Protein AF-A0A948Q3T3-F1 (afdb_monomer_lite)

Radius of gyration: 19.2 Å; chains: 1; bounding box: 38×44×51 Å

Structure (mmCIF, N/CA/C/O backbone):
data_AF-A0A948Q3T3-F1
#
_entry.id   AF-A0A948Q3T3-F1
#
loop_
_atom_site.group_PDB
_atom_site.id
_atom_site.type_symbol
_atom_site.label_atom_id
_atom_site.label_alt_id
_atom_site.label_comp_id
_atom_site.label_asym_id
_atom_site.label_entity_id
_atom_site.label_seq_id
_atom_site.pdbx_PDB_ins_code
_atom_site.Cartn_x
_atom_site.Cartn_y
_atom_site.Cartn_z
_atom_site.occupancy
_atom_site.B_iso_or_equiv
_atom_site.auth_seq_id
_atom_site.auth_comp_id
_atom_site.auth_asym_id
_atom_site.auth_atom_id
_atom_site.pdbx_PDB_model_num
ATOM 1 N N . MET A 1 1 ? 6.310 -28.095 -3.369 1.00 35.28 1 MET A N 1
ATOM 2 C CA . MET A 1 1 ? 6.276 -28.039 -1.893 1.00 35.28 1 MET A CA 1
ATOM 3 C C . MET A 1 1 ? 6.363 -26.573 -1.522 1.00 35.28 1 MET A C 1
ATOM 5 O O . MET A 1 1 ? 7.392 -25.976 -1.803 1.00 35.28 1 MET A O 1
ATOM 9 N N . SER A 1 2 ? 5.274 -25.969 -1.044 1.00 45.12 2 SER A N 1
ATOM 10 C CA . SER A 1 2 ? 5.303 -24.570 -0.606 1.00 45.12 2 SER A CA 1
ATOM 11 C C . SER A 1 2 ? 6.023 -24.551 0.736 1.00 45.12 2 SER A C 1
ATOM 13 O O . SER A 1 2 ? 5.479 -25.048 1.717 1.00 45.12 2 SER A O 1
ATOM 15 N N . GLY A 1 3 ? 7.285 -24.127 0.754 1.00 51.75 3 GLY A N 1
ATOM 16 C CA . GLY A 1 3 ? 8.004 -23.937 2.007 1.00 51.75 3 GLY A CA 1
ATOM 17 C C . GLY A 1 3 ? 7.352 -22.785 2.758 1.00 51.75 3 GLY A C 1
ATOM 18 O O . GLY A 1 3 ? 7.191 -21.706 2.19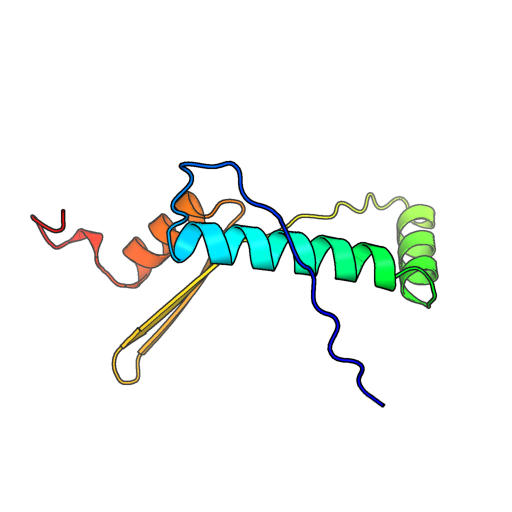3 1.00 51.75 3 GLY A O 1
ATOM 19 N N . GLU A 1 4 ? 6.941 -23.005 4.004 1.00 54.03 4 GLU A N 1
ATOM 20 C CA . GLU A 1 4 ? 6.688 -21.883 4.903 1.00 54.03 4 GLU A CA 1
ATOM 21 C C . GLU A 1 4 ? 8.013 -21.142 5.095 1.00 54.03 4 GLU A C 1
ATOM 23 O O . GLU A 1 4 ? 9.007 -21.704 5.562 1.00 54.03 4 GLU A O 1
ATOM 28 N N . HIS A 1 5 ? 8.047 -19.889 4.649 1.00 61.19 5 HIS A N 1
ATOM 29 C CA . HIS A 1 5 ? 9.197 -19.013 4.798 1.00 61.19 5 HIS A CA 1
ATOM 30 C C . HIS A 1 5 ? 8.950 -18.089 5.990 1.00 61.19 5 HIS A C 1
ATOM 32 O O . HIS A 1 5 ? 8.273 -17.070 5.871 1.00 61.19 5 HIS A O 1
ATOM 38 N N . ASP A 1 6 ? 9.510 -18.456 7.140 1.00 70.12 6 ASP A N 1
ATOM 39 C CA . ASP A 1 6 ? 9.454 -17.641 8.351 1.00 70.12 6 ASP A CA 1
ATOM 40 C C . ASP A 1 6 ? 10.589 -16.609 8.372 1.00 70.12 6 ASP A C 1
ATOM 42 O O . ASP A 1 6 ? 11.770 -16.966 8.362 1.00 70.12 6 ASP A O 1
ATOM 46 N N . ILE A 1 7 ? 10.245 -15.325 8.503 1.00 70.25 7 ILE A N 1
ATOM 47 C CA . ILE A 1 7 ? 11.202 -14.272 8.871 1.00 70.25 7 ILE A CA 1
ATOM 48 C C . ILE A 1 7 ? 11.113 -14.050 10.381 1.00 70.25 7 ILE A C 1
ATOM 50 O O . ILE A 1 7 ? 10.089 -13.610 10.899 1.00 70.25 7 ILE A O 1
ATOM 54 N N . ARG A 1 8 ? 12.202 -14.344 11.101 1.00 78.75 8 ARG A N 1
ATOM 55 C CA . ARG A 1 8 ? 12.303 -14.138 12.554 1.00 78.75 8 ARG A CA 1
ATOM 56 C C . ARG A 1 8 ? 13.163 -12.923 12.861 1.00 78.75 8 ARG A C 1
ATOM 58 O O . ARG A 1 8 ? 14.321 -12.862 12.457 1.00 78.75 8 ARG A O 1
ATOM 65 N N . LEU A 1 9 ? 12.612 -11.993 13.632 1.00 76.25 9 LEU A N 1
ATOM 66 C CA . LEU A 1 9 ? 13.273 -10.751 14.022 1.00 76.25 9 LEU A CA 1
ATOM 67 C C . LEU A 1 9 ? 13.399 -10.702 15.537 1.00 76.25 9 LEU A C 1
ATOM 69 O O . LEU A 1 9 ? 12.472 -11.063 16.261 1.00 76.25 9 LEU A O 1
ATOM 73 N N . ARG A 1 10 ? 14.551 -10.243 16.024 1.00 80.38 10 ARG A N 1
ATOM 74 C CA . ARG A 1 10 ? 14.715 -9.908 17.439 1.00 80.38 10 ARG A CA 1
ATOM 75 C C . ARG A 1 10 ? 14.387 -8.436 17.615 1.00 80.38 10 ARG A C 1
ATOM 77 O O . ARG A 1 10 ? 15.102 -7.589 17.088 1.00 80.38 10 ARG A O 1
ATOM 84 N N . MET A 1 11 ? 13.327 -8.152 18.360 1.00 78.69 11 MET A N 1
ATOM 85 C CA . MET A 1 11 ? 12.987 -6.780 18.718 1.00 78.69 11 MET A CA 1
ATOM 86 C C . MET A 1 11 ? 13.868 -6.316 19.889 1.00 78.69 11 MET A C 1
ATOM 88 O O . MET A 1 11 ? 14.198 -7.133 20.756 1.00 78.69 11 MET A O 1
ATOM 92 N N . PRO A 1 12 ? 14.260 -5.030 19.938 1.00 81.50 12 PRO A N 1
ATOM 93 C CA . PRO A 1 12 ? 14.939 -4.463 21.095 1.00 81.50 12 PRO A CA 1
ATOM 94 C C . PRO A 1 12 ? 14.121 -4.667 22.373 1.00 81.50 12 PRO A C 1
ATOM 96 O O . PRO A 1 12 ? 12.894 -4.549 22.371 1.00 81.50 12 PRO A O 1
ATOM 99 N N . SER A 1 13 ? 14.801 -4.951 23.482 1.00 79.75 13 SER A N 1
ATOM 100 C CA . SER A 1 13 ? 14.163 -5.058 24.795 1.00 79.75 13 SER A CA 1
ATOM 101 C C . SER A 1 13 ? 13.434 -3.758 25.148 1.00 79.75 13 SER A C 1
ATOM 103 O O . SER A 1 13 ? 14.041 -2.690 25.098 1.00 79.75 13 SER A O 1
ATOM 105 N N . GLY A 1 14 ? 12.156 -3.857 25.527 1.00 76.50 14 GLY A N 1
ATOM 106 C CA . GLY A 1 14 ? 11.310 -2.710 25.883 1.00 76.50 14 GLY A CA 1
ATOM 107 C C . GLY A 1 14 ? 10.417 -2.194 24.751 1.00 76.50 14 GLY A C 1
ATOM 108 O O . GLY A 1 14 ? 9.556 -1.355 25.003 1.00 76.50 14 GLY A O 1
ATOM 109 N N . LEU A 1 15 ? 10.568 -2.710 23.528 1.00 79.00 15 LEU A N 1
ATOM 110 C CA . LEU A 1 15 ? 9.647 -2.414 22.438 1.00 79.00 15 LEU A CA 1
ATOM 111 C C . LEU A 1 15 ? 8.414 -3.328 22.521 1.00 79.00 15 LEU A C 1
ATOM 113 O O . LEU A 1 15 ? 8.532 -4.541 22.355 1.00 79.00 15 LEU A O 1
ATOM 117 N N . ASN A 1 16 ? 7.237 -2.737 22.730 1.00 83.75 16 ASN A N 1
ATOM 118 C CA . ASN A 1 16 ? 5.943 -3.417 22.637 1.00 83.75 16 ASN A CA 1
ATOM 119 C C . ASN A 1 16 ? 5.217 -2.929 21.374 1.00 83.75 16 ASN A C 1
ATOM 121 O O . ASN A 1 16 ? 4.492 -1.938 21.454 1.00 83.75 16 ASN A O 1
ATOM 125 N N . PRO A 1 17 ? 5.445 -3.560 20.208 1.00 81.38 17 PRO A N 1
ATOM 126 C CA . PRO A 1 17 ? 4.824 -3.126 18.965 1.00 81.38 17 PRO A CA 1
ATOM 127 C C . PRO A 1 17 ? 3.306 -3.307 19.030 1.00 81.38 17 PRO A C 1
ATOM 129 O O . PRO A 1 17 ? 2.799 -4.337 19.485 1.00 81.38 17 PRO A O 1
ATOM 132 N N . THR A 1 18 ? 2.585 -2.299 18.559 1.00 87.25 18 THR A N 1
ATOM 133 C CA . THR A 1 18 ? 1.140 -2.365 18.355 1.00 87.25 18 THR A CA 1
ATOM 134 C C . THR A 1 18 ? 0.804 -3.291 17.180 1.00 87.25 18 THR A C 1
ATOM 136 O O . THR A 1 18 ? 1.671 -3.682 16.395 1.00 87.25 18 THR A O 1
ATOM 139 N N . ALA A 1 19 ? -0.474 -3.650 17.026 1.00 78.62 19 ALA A N 1
ATOM 140 C CA . ALA A 1 19 ? -0.926 -4.417 15.862 1.00 78.62 19 ALA A CA 1
ATOM 141 C C . ALA A 1 19 ? -0.605 -3.700 14.537 1.00 78.62 19 ALA A C 1
ATOM 143 O O . ALA A 1 19 ? -0.242 -4.345 13.557 1.00 78.62 19 ALA A O 1
ATOM 144 N N . GLU A 1 20 ? -0.683 -2.371 14.537 1.00 75.25 20 GLU A N 1
ATOM 145 C CA . GLU A 1 20 ? -0.359 -1.527 13.391 1.00 75.25 20 GLU A CA 1
ATOM 146 C C . GLU A 1 20 ? 1.148 -1.533 13.083 1.00 75.25 20 GLU A C 1
ATOM 148 O O . GLU A 1 20 ? 1.525 -1.688 11.921 1.00 75.25 20 GLU A O 1
ATOM 153 N N . ASP A 1 21 ? 2.013 -1.488 14.102 1.00 81.81 21 ASP A N 1
ATOM 154 C CA . ASP A 1 21 ? 3.466 -1.616 13.907 1.00 81.81 21 ASP A CA 1
ATOM 155 C C . ASP A 1 21 ? 3.837 -2.969 13.277 1.00 81.81 21 ASP A C 1
ATOM 157 O O . ASP A 1 21 ? 4.690 -3.056 12.389 1.00 81.81 21 ASP A O 1
ATOM 161 N N . LEU A 1 22 ? 3.177 -4.049 13.712 1.00 84.00 22 LEU A N 1
ATOM 162 C CA . LEU A 1 22 ? 3.396 -5.393 13.169 1.00 84.00 22 LEU A CA 1
ATOM 163 C C . LEU A 1 22 ? 2.937 -5.518 11.709 1.00 84.00 22 LEU A C 1
ATOM 165 O O . LEU A 1 22 ? 3.549 -6.261 10.936 1.00 84.00 22 LEU A O 1
ATOM 169 N N . GLU A 1 23 ? 1.882 -4.804 11.322 1.00 78.19 23 GLU A N 1
ATOM 170 C CA . GLU A 1 23 ? 1.400 -4.756 9.942 1.00 78.19 23 GLU A CA 1
ATOM 171 C C . GLU A 1 23 ? 2.390 -4.021 9.028 1.00 78.19 23 GLU A C 1
ATOM 173 O O . GLU A 1 23 ? 2.746 -4.544 7.971 1.00 78.19 23 GLU A O 1
ATOM 178 N N . VAL A 1 24 ? 2.928 -2.879 9.472 1.00 80.94 24 VAL A N 1
ATOM 179 C CA . VAL A 1 24 ? 3.986 -2.147 8.751 1.00 80.94 24 VAL A CA 1
ATOM 180 C C . VAL A 1 24 ? 5.207 -3.042 8.526 1.00 80.94 24 VAL A C 1
ATOM 182 O O . VAL A 1 24 ? 5.723 -3.137 7.406 1.00 80.94 24 VAL A O 1
ATOM 185 N N . LEU A 1 25 ? 5.660 -3.738 9.575 1.00 84.31 25 LEU A N 1
ATOM 186 C CA . LEU A 1 25 ? 6.787 -4.667 9.483 1.00 84.31 25 LEU A CA 1
ATOM 187 C C . LEU A 1 25 ? 6.498 -5.782 8.474 1.00 84.31 25 LEU A C 1
ATOM 189 O O . LEU A 1 25 ? 7.313 -6.025 7.585 1.00 84.31 25 LEU A O 1
ATOM 193 N N . ARG A 1 26 ? 5.326 -6.421 8.552 1.00 82.00 26 ARG A N 1
ATOM 194 C CA . ARG A 1 26 ? 4.918 -7.472 7.609 1.00 82.00 26 ARG A CA 1
ATOM 195 C C . ARG A 1 26 ? 4.956 -6.984 6.159 1.00 82.00 26 ARG A C 1
ATOM 197 O O . ARG A 1 26 ? 5.593 -7.641 5.335 1.00 82.00 26 ARG A O 1
ATOM 204 N N . THR A 1 27 ? 4.337 -5.843 5.864 1.00 80.75 27 THR A N 1
ATOM 205 C CA . THR A 1 27 ? 4.308 -5.254 4.514 1.00 80.75 27 THR A CA 1
ATOM 206 C C . THR A 1 27 ? 5.717 -4.940 4.012 1.00 80.75 27 THR A C 1
ATOM 208 O O . THR A 1 27 ? 6.053 -5.221 2.859 1.00 80.75 27 THR A O 1
ATOM 211 N N . THR A 1 28 ? 6.584 -4.437 4.894 1.00 82.81 28 THR A N 1
ATOM 212 C CA . THR A 1 28 ? 7.992 -4.157 4.577 1.00 82.81 28 THR A CA 1
ATOM 213 C C . THR A 1 28 ? 8.728 -5.434 4.173 1.00 82.81 28 THR A C 1
ATOM 215 O O . THR A 1 28 ? 9.363 -5.480 3.119 1.00 82.81 28 THR A O 1
ATOM 218 N N . PHE A 1 29 ? 8.610 -6.507 4.958 1.00 80.88 29 PHE A N 1
ATOM 219 C CA . PHE A 1 29 ? 9.263 -7.776 4.630 1.00 80.88 29 PHE A CA 1
ATOM 220 C C . PHE A 1 29 ? 8.688 -8.431 3.377 1.00 80.88 29 PHE A C 1
ATOM 222 O O . PHE A 1 29 ? 9.458 -8.940 2.568 1.00 80.88 29 PHE A O 1
ATOM 229 N N . GLN A 1 30 ? 7.371 -8.378 3.168 1.00 77.06 30 GLN A N 1
ATOM 230 C CA . GLN A 1 30 ? 6.747 -8.858 1.930 1.00 77.06 30 GLN A CA 1
ATOM 231 C C . GLN A 1 30 ? 7.257 -8.094 0.706 1.00 77.06 30 GLN A C 1
ATOM 233 O O . GLN A 1 30 ? 7.542 -8.711 -0.319 1.00 77.06 30 GLN A O 1
ATOM 238 N N . THR A 1 31 ? 7.453 -6.780 0.827 1.00 77.31 31 THR A N 1
ATOM 239 C CA . THR A 1 31 ? 8.051 -5.957 -0.232 1.00 77.31 31 THR A CA 1
ATOM 240 C C . THR A 1 31 ? 9.479 -6.405 -0.533 1.00 77.31 31 THR A C 1
ATOM 242 O O . THR A 1 31 ? 9.809 -6.676 -1.684 1.00 77.31 31 THR A O 1
ATOM 245 N N . ILE A 1 32 ? 10.319 -6.545 0.499 1.00 76.75 32 ILE A N 1
ATOM 246 C CA . ILE A 1 32 ? 11.711 -6.995 0.347 1.00 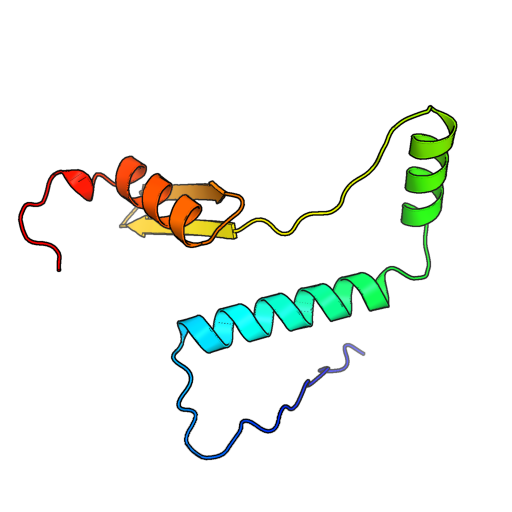76.75 32 ILE A CA 1
ATOM 247 C C . ILE A 1 32 ? 11.766 -8.385 -0.297 1.00 76.75 32 ILE A C 1
ATOM 249 O O . ILE A 1 32 ? 12.547 -8.593 -1.222 1.00 76.75 32 ILE A O 1
ATOM 253 N N . ILE A 1 33 ? 10.928 -9.325 0.160 1.00 72.81 33 ILE A N 1
ATOM 254 C CA . ILE A 1 33 ? 10.827 -10.666 -0.431 1.00 72.81 33 ILE A CA 1
ATOM 255 C C . ILE A 1 33 ? 10.432 -10.564 -1.903 1.00 72.81 33 ILE A C 1
ATOM 257 O O . ILE A 1 33 ? 11.051 -11.231 -2.725 1.00 72.81 33 ILE A O 1
ATOM 261 N N . THR A 1 34 ? 9.429 -9.752 -2.240 1.00 70.25 34 THR A N 1
ATOM 262 C CA . THR A 1 34 ? 8.944 -9.591 -3.619 1.00 70.25 34 THR A CA 1
ATOM 263 C C . THR A 1 34 ? 10.064 -9.084 -4.524 1.00 70.25 34 THR A C 1
ATOM 265 O O . THR A 1 34 ? 10.413 -9.760 -5.489 1.00 70.25 34 THR A O 1
ATOM 268 N N . LEU A 1 35 ? 10.734 -7.995 -4.136 1.00 69.19 35 LEU A N 1
ATOM 269 C CA . LEU A 1 35 ? 11.874 -7.440 -4.875 1.00 69.19 35 LEU A CA 1
ATOM 270 C C . LEU A 1 35 ? 13.025 -8.449 -5.026 1.00 69.19 35 LEU A C 1
ATOM 272 O O . LEU A 1 35 ? 13.636 -8.555 -6.088 1.00 69.19 35 LEU A O 1
ATOM 276 N N . ALA A 1 36 ? 13.322 -9.217 -3.973 1.00 66.56 36 ALA A N 1
ATOM 277 C CA . ALA A 1 36 ? 14.369 -10.238 -4.002 1.00 66.56 36 ALA A CA 1
ATOM 278 C C . ALA A 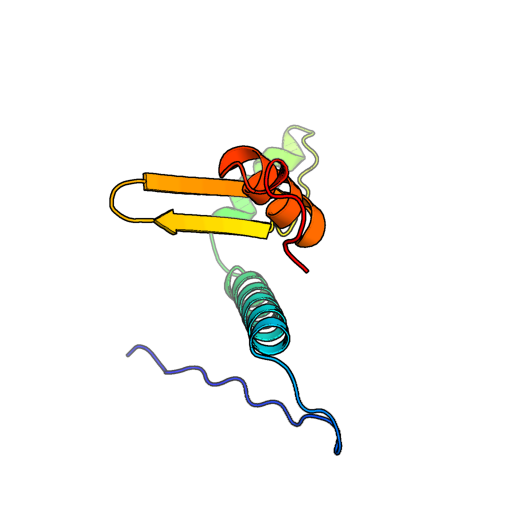1 36 ? 13.973 -11.497 -4.797 1.00 66.56 36 ALA A C 1
ATOM 280 O O . ALA A 1 36 ? 14.846 -12.242 -5.240 1.00 66.56 36 ALA A O 1
ATOM 281 N N . SER A 1 37 ? 12.675 -11.753 -4.971 1.00 64.62 37 SER A N 1
ATOM 282 C CA . SER A 1 37 ? 12.149 -12.929 -5.679 1.00 64.62 37 SER A CA 1
ATOM 283 C C . SER A 1 37 ? 11.928 -12.665 -7.169 1.00 64.62 37 SER A C 1
ATOM 285 O O . SER A 1 37 ? 12.018 -13.596 -7.968 1.00 64.62 37 SER A O 1
ATOM 287 N N . GLU A 1 38 ? 11.715 -11.409 -7.569 1.00 57.62 38 GLU A N 1
ATOM 288 C CA . GLU A 1 38 ? 11.529 -10.986 -8.969 1.00 57.62 38 GLU A CA 1
ATOM 289 C C . GLU A 1 38 ? 12.795 -11.105 -9.839 1.00 57.62 38 GLU A C 1
ATOM 291 O O . GLU A 1 38 ? 12.784 -10.795 -11.029 1.00 57.62 38 GLU A O 1
ATOM 296 N N . SER A 1 39 ? 13.901 -11.626 -9.304 1.00 51.50 39 SER A N 1
ATOM 297 C CA . SER A 1 39 ? 15.201 -11.616 -9.984 1.00 51.50 39 SER A CA 1
ATOM 298 C C . SER A 1 39 ? 15.333 -12.544 -11.204 1.00 51.50 39 SER A C 1
ATOM 300 O O . SER A 1 39 ? 16.438 -12.656 -11.737 1.00 51.50 39 SER A O 1
ATOM 302 N N . LYS A 1 40 ? 14.278 -13.230 -11.674 1.00 53.94 40 LYS A N 1
ATOM 303 C CA . LYS A 1 40 ? 14.353 -14.101 -12.867 1.00 53.94 40 LYS A CA 1
ATOM 304 C C . LYS A 1 40 ? 13.040 -14.133 -13.666 1.00 53.94 40 LYS A C 1
ATOM 306 O O . LYS A 1 40 ? 12.201 -14.992 -13.413 1.00 53.94 40 LYS A O 1
ATOM 311 N N . GLY A 1 41 ? 12.882 -13.260 -14.669 1.00 64.31 41 GLY A N 1
ATOM 312 C CA . GLY A 1 41 ? 11.783 -13.378 -15.643 1.00 64.31 41 GLY A CA 1
ATOM 313 C C . GLY A 1 41 ? 11.526 -12.168 -16.555 1.00 64.31 41 GLY A C 1
ATOM 314 O O . GLY A 1 41 ? 12.254 -11.176 -16.511 1.00 64.31 41 GLY A O 1
ATOM 315 N N . ALA A 1 42 ? 10.446 -12.289 -17.344 1.00 61.97 42 ALA A N 1
ATOM 316 C CA . ALA A 1 42 ? 9.939 -11.361 -18.371 1.00 61.97 42 ALA A CA 1
ATOM 317 C C . ALA A 1 42 ? 9.732 -9.909 -17.899 1.00 61.97 42 ALA A C 1
ATOM 319 O O . ALA A 1 42 ? 9.824 -8.985 -18.699 1.00 61.97 42 ALA A O 1
ATOM 320 N N . LEU A 1 43 ? 9.556 -9.690 -16.591 1.00 68.94 43 LEU A N 1
ATOM 321 C CA . LEU A 1 43 ? 9.467 -8.354 -15.995 1.00 68.94 43 LEU A CA 1
ATOM 322 C C . LEU A 1 43 ? 10.689 -7.481 -16.348 1.00 68.94 43 LEU A C 1
ATOM 324 O O . LEU A 1 43 ? 10.550 -6.299 -16.642 1.00 68.94 43 LEU A O 1
ATOM 328 N N . ASN A 1 44 ? 11.892 -8.065 -16.380 1.00 73.88 44 ASN A N 1
ATOM 329 C CA . ASN A 1 44 ? 13.108 -7.331 -16.745 1.00 73.88 44 ASN A CA 1
ATOM 330 C C . ASN A 1 44 ? 13.159 -6.967 -18.237 1.00 73.88 44 ASN A C 1
ATOM 332 O O . ASN A 1 44 ? 13.748 -5.946 -18.590 1.00 73.88 44 ASN A O 1
ATOM 336 N N . GLU A 1 45 ? 12.547 -7.776 -19.105 1.00 81.88 45 GLU A N 1
ATOM 337 C CA . GLU A 1 45 ? 12.456 -7.504 -20.545 1.00 81.88 45 GLU A CA 1
ATOM 338 C C . GLU A 1 45 ? 11.464 -6.366 -20.816 1.00 81.88 45 GLU A C 1
ATOM 340 O O . GLU A 1 45 ? 11.777 -5.443 -21.570 1.00 81.88 45 GLU A O 1
ATOM 345 N N . ASP A 1 46 ? 10.322 -6.362 -20.124 1.00 82.62 46 ASP A N 1
ATOM 346 C CA . ASP A 1 46 ? 9.329 -5.287 -20.212 1.00 82.62 46 ASP A CA 1
ATOM 347 C C . ASP A 1 46 ? 9.895 -3.948 -19.708 1.00 82.62 46 ASP A C 1
ATOM 349 O O . ASP A 1 46 ? 9.722 -2.906 -20.349 1.00 82.62 46 ASP A O 1
ATOM 353 N N . LEU A 1 47 ? 10.648 -3.962 -18.602 1.00 83.81 47 LEU A N 1
ATOM 354 C CA . LEU A 1 47 ? 11.326 -2.767 -18.084 1.00 83.81 47 LEU A CA 1
ATOM 355 C C . LEU A 1 47 ? 12.419 -2.255 -19.025 1.00 83.81 47 LEU A C 1
ATOM 357 O O . LEU A 1 47 ? 12.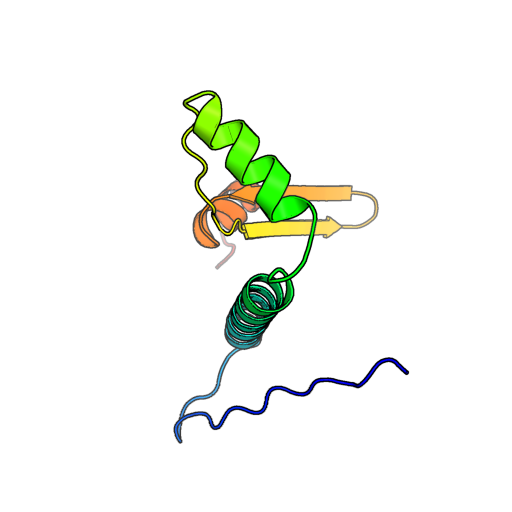575 -1.040 -19.180 1.00 83.81 47 LEU A O 1
ATOM 361 N N . ALA A 1 48 ? 13.169 -3.161 -19.659 1.00 84.81 48 ALA A N 1
ATOM 362 C CA . ALA A 1 48 ? 14.144 -2.791 -20.679 1.00 84.81 48 ALA A CA 1
ATOM 363 C C . ALA A 1 48 ? 13.450 -2.140 -21.884 1.00 84.81 48 ALA A C 1
ATOM 365 O O . ALA A 1 48 ? 13.867 -1.068 -22.317 1.00 84.81 48 ALA A O 1
ATOM 366 N N . CYS A 1 49 ? 12.334 -2.709 -22.352 1.00 91.06 49 CYS A N 1
ATOM 367 C CA . CYS A 1 49 ? 11.550 -2.145 -23.450 1.00 91.06 49 CYS A CA 1
ATOM 368 C C . CYS A 1 49 ? 11.022 -0.736 -23.131 1.00 91.06 49 CYS A C 1
ATOM 370 O O . CYS A 1 49 ? 11.113 0.166 -23.967 1.00 91.06 49 CYS A O 1
ATOM 372 N N . LEU A 1 50 ? 10.495 -0.517 -21.921 1.00 91.00 50 LEU A N 1
ATOM 373 C CA . LEU A 1 50 ? 10.028 0.804 -21.488 1.00 91.00 50 LEU A CA 1
ATOM 374 C C . LEU A 1 50 ? 11.166 1.834 -21.500 1.00 91.00 50 LEU A C 1
ATOM 376 O O . LEU A 1 50 ? 11.002 2.921 -22.061 1.00 91.00 50 LEU A O 1
ATOM 380 N N . ARG A 1 51 ? 12.337 1.471 -20.967 1.00 90.31 51 ARG A N 1
ATOM 381 C CA . ARG A 1 51 ? 13.519 2.346 -20.957 1.00 90.31 51 ARG A CA 1
ATOM 382 C C . ARG A 1 51 ? 14.052 2.645 -22.355 1.00 90.31 51 ARG A C 1
ATOM 384 O O . ARG A 1 51 ? 14.351 3.802 -22.639 1.00 90.31 51 ARG A O 1
ATOM 391 N N . ASP A 1 52 ? 14.117 1.650 -23.238 1.00 95.94 52 ASP A N 1
ATOM 392 C CA . ASP A 1 52 ? 14.558 1.829 -24.631 1.00 95.94 52 ASP A CA 1
ATOM 393 C C . ASP A 1 52 ? 13.626 2.766 -25.413 1.00 95.94 52 ASP A C 1
ATOM 395 O O . ASP A 1 52 ? 14.042 3.446 -26.351 1.00 95.94 52 ASP A O 1
ATOM 399 N N . ARG A 1 53 ? 12.360 2.856 -24.992 1.00 96.25 53 ARG A N 1
ATOM 400 C CA . ARG A 1 53 ? 11.367 3.795 -25.528 1.00 96.25 53 ARG A CA 1
ATOM 401 C C . ARG A 1 53 ? 11.376 5.163 -24.837 1.00 96.25 53 ARG A C 1
ATOM 403 O O . ARG A 1 53 ? 10.501 5.978 -25.123 1.00 96.25 53 ARG A O 1
ATOM 410 N N . GLY A 1 54 ? 12.346 5.424 -23.962 1.00 96.00 54 GLY A N 1
ATOM 411 C CA . GLY A 1 54 ? 12.527 6.705 -23.278 1.00 96.00 54 GLY A CA 1
ATOM 412 C C . GLY A 1 54 ? 11.612 6.923 -22.072 1.00 96.00 54 GLY A C 1
ATOM 413 O O . GLY A 1 54 ? 11.499 8.058 -21.615 1.00 96.00 54 GLY A O 1
ATOM 414 N N . TRP A 1 55 ? 10.958 5.877 -21.558 1.00 94.00 55 TRP A N 1
ATOM 415 C CA . TRP A 1 55 ? 10.148 5.980 -20.344 1.00 94.00 55 TRP A CA 1
ATOM 416 C C . TRP A 1 55 ? 11.011 5.817 -19.094 1.00 94.00 55 TRP A C 1
ATOM 418 O O . TRP A 1 55 ? 11.828 4.900 -18.990 1.00 94.00 55 TRP A O 1
ATOM 428 N N . GLU A 1 56 ? 10.785 6.691 -18.119 1.00 88.75 56 GLU A N 1
ATOM 429 C CA . GLU A 1 56 ? 11.301 6.543 -16.763 1.00 88.75 56 GLU A CA 1
ATOM 430 C C . GLU A 1 56 ? 10.303 5.723 -15.940 1.00 88.75 56 GLU A C 1
ATOM 432 O O . GLU A 1 56 ? 9.125 6.070 -15.854 1.00 88.75 56 GLU A O 1
ATOM 437 N N . VAL A 1 57 ? 10.767 4.615 -15.358 1.00 80.50 57 VAL A N 1
ATOM 438 C CA . VAL A 1 57 ? 9.941 3.745 -14.513 1.00 80.50 57 VAL A CA 1
ATOM 439 C C . VAL A 1 57 ? 10.361 3.931 -13.066 1.00 80.50 57 VAL A C 1
ATOM 441 O O . VAL A 1 57 ? 11.508 3.660 -12.706 1.00 80.50 57 VAL A O 1
ATOM 444 N N . THR A 1 58 ? 9.421 4.367 -12.235 1.00 78.12 58 THR A N 1
ATOM 445 C CA . THR A 1 58 ? 9.594 4.479 -10.788 1.00 78.12 58 THR A CA 1
ATOM 446 C C . THR A 1 58 ? 8.705 3.464 -10.083 1.00 78.12 58 THR A C 1
ATOM 448 O O . THR A 1 58 ? 7.607 3.143 -10.535 1.00 78.12 58 THR A O 1
ATOM 451 N N . TRP A 1 59 ? 9.201 2.939 -8.967 1.00 72.12 59 TRP A N 1
ATOM 452 C CA . TRP A 1 59 ? 8.462 2.020 -8.110 1.00 72.12 59 TRP A CA 1
ATOM 453 C C . TRP A 1 59 ? 8.098 2.738 -6.821 1.00 72.12 59 TRP A C 1
ATOM 455 O O . TRP A 1 59 ? 8.926 3.445 -6.245 1.00 72.12 59 TRP A O 1
ATOM 465 N N . GLY A 1 60 ? 6.870 2.539 -6.360 1.00 69.69 60 GLY A N 1
ATOM 466 C CA . GLY A 1 60 ? 6.380 3.109 -5.116 1.00 69.69 60 GLY A CA 1
ATOM 467 C C . GLY A 1 60 ? 5.520 2.104 -4.371 1.00 69.69 60 GLY A C 1
ATOM 468 O O . GLY A 1 60 ? 4.793 1.321 -4.981 1.00 69.69 60 GLY A O 1
ATOM 469 N N . LEU A 1 61 ? 5.604 2.137 -3.045 1.00 73.25 61 LEU A N 1
ATOM 470 C CA . LEU A 1 61 ? 4.614 1.492 -2.195 1.00 73.25 61 LEU A CA 1
ATOM 471 C C . LEU A 1 61 ? 3.410 2.419 -2.061 1.00 73.25 61 LEU A C 1
ATOM 473 O O . LEU A 1 61 ? 3.573 3.627 -1.905 1.00 73.25 61 LEU A O 1
ATOM 477 N N . THR A 1 62 ? 2.211 1.846 -2.110 1.00 82.12 62 THR A N 1
ATOM 478 C CA . THR A 1 62 ? 0.966 2.572 -1.853 1.00 82.12 62 THR A CA 1
ATOM 479 C C . THR A 1 62 ? 0.251 1.947 -0.665 1.00 82.12 62 THR A C 1
ATOM 481 O O . THR A 1 62 ? 0.309 0.735 -0.447 1.00 82.12 62 THR A O 1
ATOM 484 N N . TRP A 1 63 ? -0.399 2.788 0.128 1.00 81.69 63 TRP A N 1
ATOM 485 C CA . TRP A 1 63 ? -1.244 2.383 1.238 1.00 81.69 63 TRP A CA 1
ATOM 486 C C . TRP A 1 63 ? -2.674 2.256 0.753 1.00 81.69 63 TRP A C 1
ATOM 488 O O . TRP A 1 63 ? -3.211 3.196 0.175 1.00 81.69 63 TRP A O 1
ATOM 498 N N . VAL A 1 64 ? -3.292 1.112 1.030 1.00 90.62 64 VAL A N 1
ATOM 499 C CA . VAL A 1 64 ? -4.703 0.867 0.736 1.00 90.62 64 VAL A CA 1
ATOM 500 C C . VAL A 1 64 ? -5.455 0.804 2.059 1.00 90.62 64 VAL A C 1
ATOM 502 O O . VAL A 1 64 ? -5.231 -0.108 2.855 1.00 90.62 64 VAL A O 1
ATOM 505 N N . ALA A 1 65 ? -6.337 1.769 2.307 1.00 89.50 65 ALA A N 1
ATOM 506 C CA . ALA A 1 65 ? -7.212 1.764 3.472 1.00 89.50 65 ALA A CA 1
ATOM 507 C C . ALA A 1 65 ? -8.585 1.216 3.066 1.00 89.50 65 ALA A C 1
ATOM 509 O O . ALA A 1 65 ? -9.192 1.689 2.106 1.00 89.50 65 ALA A O 1
ATOM 510 N N . ARG A 1 66 ? -9.067 0.206 3.798 1.00 93.44 66 ARG A N 1
ATOM 511 C CA . ARG A 1 66 ? -10.338 -0.480 3.533 1.00 93.44 66 ARG A CA 1
ATOM 512 C C . ARG A 1 66 ? -11.247 -0.399 4.746 1.00 93.44 66 ARG A C 1
ATOM 514 O O . ARG A 1 66 ? -10.822 -0.731 5.853 1.00 93.44 66 ARG A O 1
ATOM 521 N N . ALA A 1 67 ? -12.503 -0.035 4.532 1.00 92.56 67 ALA A N 1
ATOM 522 C CA . ALA A 1 67 ? -13.554 -0.142 5.534 1.00 92.56 67 ALA A CA 1
ATOM 523 C C . ALA A 1 67 ? -14.718 -0.958 4.980 1.00 92.56 67 ALA A C 1
ATOM 525 O O . ALA A 1 67 ? -15.083 -0.848 3.813 1.00 92.56 67 ALA A O 1
ATOM 526 N N . SER A 1 68 ? -15.328 -1.767 5.840 1.00 91.38 68 SER A N 1
ATOM 527 C CA . SER A 1 68 ? -16.584 -2.439 5.520 1.00 91.38 68 SER A CA 1
ATOM 528 C C . SER A 1 68 ? -17.543 -2.345 6.697 1.00 91.38 68 SER A C 1
ATOM 530 O O . SER A 1 68 ? -17.134 -2.473 7.854 1.00 91.38 6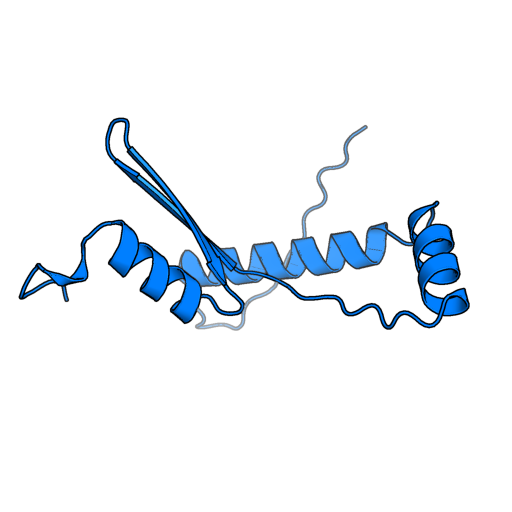8 SER A O 1
ATOM 532 N N . LYS A 1 69 ? -18.816 -2.089 6.398 1.00 89.31 69 LYS A N 1
ATOM 533 C CA . LYS A 1 69 ? -19.915 -2.065 7.366 1.00 89.31 69 LYS A CA 1
ATOM 534 C C . LYS A 1 69 ? -21.171 -2.595 6.685 1.00 89.31 69 LYS A C 1
ATOM 536 O O . LYS A 1 69 ? -21.618 -2.043 5.683 1.00 89.31 69 LYS A O 1
ATOM 541 N N . ASP A 1 70 ? -21.741 -3.666 7.226 1.00 90.75 70 ASP A N 1
ATOM 542 C CA . ASP A 1 70 ? -22.879 -4.380 6.641 1.00 90.75 70 ASP A CA 1
ATOM 543 C C . ASP A 1 70 ? -22.623 -4.790 5.176 1.00 90.75 70 ASP A C 1
ATOM 545 O O . ASP A 1 70 ? -21.806 -5.668 4.908 1.00 90.75 70 ASP A O 1
ATOM 549 N N . LYS A 1 71 ? -23.319 -4.161 4.220 1.00 89.12 71 LYS A N 1
ATOM 550 C CA . LYS A 1 71 ? -23.163 -4.383 2.770 1.00 89.12 71 LYS A CA 1
ATOM 551 C C . LYS A 1 71 ? -22.358 -3.285 2.072 1.00 89.12 71 LYS A C 1
ATOM 553 O O . LYS A 1 71 ? -22.265 -3.293 0.847 1.00 89.12 71 LYS A O 1
ATOM 558 N N . HIS A 1 72 ? -21.838 -2.325 2.826 1.00 86.50 72 HIS A N 1
ATOM 559 C CA . HIS A 1 72 ? -21.072 -1.210 2.297 1.00 86.50 72 HIS A CA 1
ATOM 560 C C . HIS A 1 72 ? -19.575 -1.480 2.448 1.00 86.50 72 HIS A C 1
ATOM 562 O O . HIS A 1 72 ? -19.122 -1.968 3.488 1.00 86.50 72 HIS A O 1
ATOM 568 N N . PHE A 1 73 ? -18.829 -1.182 1.392 1.00 92.50 73 PHE A N 1
ATOM 569 C CA . PHE A 1 73 ? -17.392 -1.382 1.292 1.00 92.50 73 PHE A CA 1
ATOM 570 C C . PHE A 1 73 ? -16.783 -0.144 0.649 1.00 92.50 73 PHE A C 1
ATOM 572 O O . PHE A 1 73 ? -17.252 0.284 -0.403 1.00 92.50 73 PHE A O 1
ATOM 579 N N . GLU A 1 74 ? -15.737 0.381 1.274 1.00 94.38 74 GLU A N 1
ATOM 580 C CA . GLU A 1 74 ? -14.970 1.519 0.785 1.00 94.38 74 GLU A CA 1
ATOM 581 C C . GLU A 1 74 ? -13.486 1.165 0.779 1.00 94.38 74 GLU A C 1
ATOM 583 O O . GLU A 1 74 ? -12.964 0.560 1.723 1.00 94.38 74 GLU A O 1
ATOM 588 N N . GLU A 1 75 ? -12.811 1.557 -0.297 1.00 95.12 75 GLU A N 1
ATOM 589 C CA . GLU A 1 75 ? -11.381 1.370 -0.501 1.00 95.12 75 GLU A CA 1
ATOM 590 C C . GLU A 1 75 ? -10.791 2.655 -1.076 1.00 95.12 75 GLU A C 1
ATOM 592 O O . GLU A 1 75 ? -11.308 3.207 -2.048 1.00 95.12 75 GLU A O 1
ATOM 597 N N . VAL A 1 76 ? -9.692 3.113 -0.484 1.00 94.56 76 VAL A N 1
ATOM 598 C CA . VAL A 1 76 ? -8.918 4.251 -0.985 1.00 94.56 76 VAL A CA 1
ATOM 599 C C . VAL A 1 76 ? -7.436 3.912 -0.991 1.00 94.56 76 VAL A C 1
ATOM 601 O O . VAL A 1 76 ? -6.960 3.158 -0.137 1.00 94.56 76 VAL A O 1
ATOM 604 N N . THR A 1 77 ? -6.705 4.504 -1.933 1.00 92.19 77 THR A N 1
ATOM 605 C CA . THR A 1 77 ? -5.265 4.299 -2.105 1.00 92.19 77 THR A CA 1
ATOM 606 C C . THR A 1 77 ? -4.537 5.632 -2.013 1.00 92.19 77 THR A C 1
ATOM 608 O O . THR A 1 77 ? -4.924 6.589 -2.681 1.00 92.19 77 THR A O 1
ATOM 611 N N . ALA A 1 78 ? -3.464 5.697 -1.227 1.00 89.94 78 ALA A N 1
ATOM 612 C CA . ALA A 1 78 ? -2.628 6.890 -1.105 1.00 89.94 78 ALA A CA 1
ATOM 613 C C . ALA A 1 78 ? -1.140 6.554 -0.942 1.00 89.94 78 ALA A C 1
ATOM 615 O O . ALA A 1 78 ? -0.755 5.392 -0.801 1.00 89.94 78 ALA A O 1
ATOM 616 N N . SER A 1 79 ? -0.293 7.583 -0.960 1.00 84.88 79 SER A N 1
ATOM 617 C CA . SER A 1 79 ? 1.160 7.430 -0.819 1.00 84.88 79 SER A CA 1
ATOM 618 C C . SER A 1 79 ? 1.583 7.225 0.637 1.00 84.88 79 SER A C 1
ATOM 620 O O . SER A 1 79 ? 2.620 6.614 0.895 1.00 84.88 79 SER A O 1
ATOM 622 N N . THR A 1 80 ? 0.780 7.696 1.597 1.00 83.75 80 THR A N 1
ATOM 623 C CA . THR A 1 80 ? 1.016 7.526 3.040 1.00 83.75 80 THR A CA 1
ATOM 624 C C . THR A 1 80 ? -0.193 6.919 3.750 1.00 83.75 80 THR A C 1
ATOM 626 O O . THR A 1 80 ? -1.323 6.959 3.253 1.00 83.75 80 THR A O 1
ATOM 629 N N . LYS A 1 81 ? 0.043 6.342 4.934 1.00 80.75 81 LYS A N 1
ATOM 630 C CA . LYS A 1 81 ? -1.016 5.744 5.750 1.00 80.75 81 LYS A CA 1
ATOM 631 C C . LYS A 1 81 ? -1.996 6.806 6.245 1.00 80.75 81 LYS A C 1
ATOM 633 O O . LYS A 1 81 ? -3.205 6.581 6.248 1.00 80.75 81 LYS A O 1
ATOM 638 N N . GLU A 1 82 ? -1.475 7.964 6.630 1.00 86.62 82 GLU A N 1
ATOM 639 C CA . GLU A 1 82 ? -2.234 9.114 7.110 1.00 86.62 82 GLU A CA 1
ATOM 640 C C . GLU A 1 82 ? -3.150 9.660 6.015 1.00 86.62 82 GLU A C 1
ATOM 642 O O . GLU A 1 82 ? -4.324 9.920 6.277 1.00 86.62 82 GLU A O 1
ATOM 647 N N . GLU A 1 83 ? -2.648 9.776 4.782 1.00 87.69 83 GLU A N 1
ATOM 648 C CA . GLU A 1 83 ? -3.452 10.187 3.629 1.00 87.69 83 GLU A CA 1
ATOM 649 C C . GLU A 1 83 ? -4.546 9.170 3.313 1.00 87.69 83 GLU A C 1
ATOM 651 O O . GLU A 1 83 ? -5.703 9.558 3.146 1.00 87.69 83 GLU A O 1
ATOM 656 N N . ALA A 1 84 ? -4.209 7.877 3.270 1.00 91.31 84 ALA A N 1
ATOM 657 C CA . ALA A 1 84 ? -5.184 6.827 2.990 1.00 91.31 84 ALA A CA 1
ATOM 658 C C . ALA A 1 84 ? -6.288 6.814 4.061 1.00 91.31 84 ALA A C 1
ATOM 660 O O . ALA A 1 84 ? -7.473 6.746 3.744 1.00 91.31 84 ALA A O 1
ATOM 661 N N . LEU A 1 85 ? -5.926 6.960 5.339 1.00 89.00 85 LEU A N 1
ATOM 662 C CA . LEU A 1 85 ? -6.896 7.028 6.428 1.00 89.00 85 LEU A CA 1
ATOM 663 C C . LEU A 1 85 ? -7.736 8.312 6.384 1.00 89.00 85 LEU A C 1
ATOM 665 O O . LEU A 1 85 ? -8.942 8.256 6.627 1.00 89.00 85 LEU A O 1
ATOM 669 N N . ALA A 1 86 ? -7.130 9.462 6.083 1.00 89.88 86 ALA A N 1
ATOM 670 C CA . ALA A 1 86 ? -7.848 10.727 5.956 1.00 89.88 86 ALA A CA 1
ATOM 671 C C . ALA A 1 86 ? -8.885 10.669 4.825 1.00 89.88 86 ALA A C 1
ATOM 673 O O . ALA A 1 86 ? -10.042 11.025 5.047 1.00 89.88 86 ALA A O 1
ATOM 674 N N . GLN A 1 87 ? -8.504 10.145 3.658 1.00 92.12 87 GLN A N 1
ATOM 675 C CA . GLN A 1 87 ? -9.416 9.942 2.529 1.00 92.12 87 GLN A CA 1
ATOM 676 C C . GLN A 1 87 ? -10.529 8.951 2.875 1.00 92.12 87 GLN A C 1
ATOM 678 O O . GLN A 1 87 ? -11.701 9.223 2.620 1.00 92.12 87 GLN A O 1
ATOM 683 N N . LEU A 1 88 ? -10.198 7.838 3.538 1.00 93.06 88 LEU A N 1
ATOM 684 C CA . LEU A 1 88 ? -11.204 6.853 3.928 1.00 93.06 88 LEU A CA 1
ATOM 685 C C . LEU A 1 88 ? -12.216 7.462 4.900 1.00 93.06 88 LEU A C 1
ATOM 687 O O . LEU A 1 88 ? -13.415 7.262 4.737 1.00 93.06 88 LEU A O 1
ATOM 691 N N . ARG A 1 89 ? -11.753 8.253 5.879 1.00 91.06 89 ARG A N 1
ATOM 692 C CA . ARG A 1 89 ? -12.621 8.967 6.831 1.00 91.06 89 ARG A CA 1
ATOM 693 C C . ARG A 1 89 ? -13.583 9.930 6.133 1.00 91.06 89 ARG A C 1
ATOM 695 O O . ARG A 1 89 ? -14.722 10.038 6.582 1.00 91.06 89 ARG A O 1
ATOM 702 N N . GLN A 1 90 ? -13.144 10.593 5.060 1.00 87.81 90 GLN A N 1
ATOM 703 C CA . GLN A 1 90 ? -14.018 11.420 4.223 1.00 87.81 90 GLN A CA 1
ATOM 704 C C . GLN A 1 90 ? -15.079 10.563 3.529 1.00 87.81 90 GLN A C 1
ATOM 706 O O . GLN A 1 90 ? -16.261 10.887 3.603 1.00 87.81 90 GLN A O 1
ATOM 711 N N . HIS A 1 91 ? -14.671 9.447 2.920 1.00 89.25 91 HIS A N 1
ATOM 712 C CA . HIS A 1 91 ? -15.572 8.554 2.186 1.00 89.25 91 HIS A CA 1
ATOM 713 C C . HIS A 1 91 ? -16.645 7.927 3.084 1.00 89.25 91 HIS A C 1
ATOM 715 O O . HIS A 1 91 ? -17.813 7.884 2.708 1.00 89.25 91 HIS A O 1
ATOM 721 N N . VAL A 1 92 ? -16.280 7.491 4.294 1.00 90.44 92 VAL A N 1
ATOM 722 C CA . VAL A 1 92 ? -17.225 6.841 5.221 1.00 90.44 92 VAL A CA 1
ATOM 723 C C . VAL A 1 92 ? -17.987 7.819 6.128 1.00 90.44 92 VAL A C 1
ATOM 725 O O . VAL A 1 92 ? -18.678 7.382 7.048 1.00 90.44 92 VAL A O 1
ATOM 728 N N . GLY A 1 93 ? -17.856 9.134 5.914 1.00 81.19 93 GLY A N 1
ATOM 729 C CA . GLY A 1 93 ? -18.609 10.151 6.658 1.00 81.19 93 GLY A CA 1
ATOM 730 C C . GLY A 1 93 ? -18.194 10.325 8.126 1.00 81.19 93 GLY A C 1
ATOM 731 O O . GLY A 1 93 ? -18.964 10.845 8.929 1.00 81.19 93 GLY A O 1
ATOM 732 N N . LEU A 1 94 ? -16.973 9.930 8.504 1.00 74.12 94 LEU A N 1
ATOM 733 C CA . LEU A 1 94 ? -16.463 10.082 9.879 1.00 74.12 94 LEU A CA 1
ATOM 734 C C . LEU A 1 94 ? -16.088 11.534 10.243 1.00 74.12 94 LEU A C 1
ATOM 736 O O . LEU A 1 94 ? -15.634 11.783 11.354 1.00 74.12 94 LEU A O 1
ATOM 740 N N . HIS A 1 95 ? -16.242 12.494 9.328 1.00 58.88 95 HIS A N 1
ATOM 741 C CA . HIS A 1 95 ? -15.961 13.916 9.572 1.00 58.88 95 HIS A CA 1
ATOM 742 C C . HIS A 1 95 ? -17.124 14.683 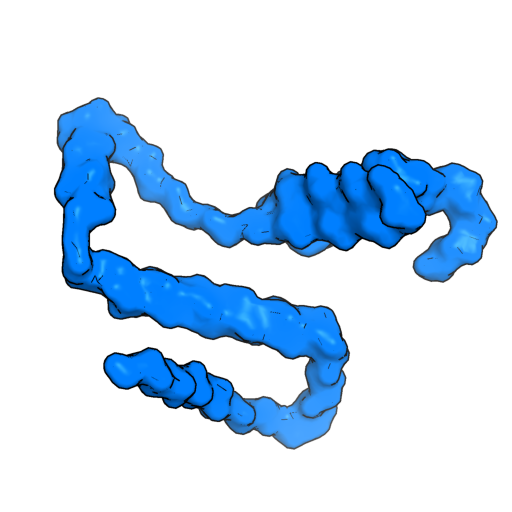10.229 1.00 58.88 95 HIS A C 1
ATOM 744 O O . HIS A 1 95 ? -16.901 15.781 10.727 1.00 58.88 95 HIS A O 1
ATOM 750 N N . GLU A 1 96 ? -18.339 14.121 10.265 1.00 50.38 96 GLU A N 1
ATOM 751 C CA . GLU A 1 96 ? -19.532 14.792 10.819 1.00 50.38 96 GLU A CA 1
ATOM 752 C C . GLU A 1 96 ? -19.834 14.438 12.286 1.00 50.38 96 GLU A C 1
ATOM 754 O O . GLU A 1 96 ? -20.761 14.987 12.878 1.00 50.38 96 GLU A O 1
ATOM 759 N N . VAL A 1 97 ? -19.061 13.543 12.908 1.00 48.19 97 VAL A N 1
ATOM 760 C CA . VAL A 1 97 ? -19.247 13.203 14.324 1.00 48.19 97 VAL A CA 1
ATOM 761 C C . VAL A 1 97 ? -18.329 14.082 15.171 1.00 48.19 97 VAL A C 1
ATOM 763 O O . VAL A 1 97 ? -17.165 13.746 15.395 1.00 48.19 97 VAL A O 1
ATOM 766 N N . GLU A 1 98 ? -18.854 15.211 15.657 1.00 40.00 98 GLU A N 1
ATOM 767 C CA . GLU A 1 98 ? -18.279 15.898 16.819 1.00 40.00 98 GLU A CA 1
ATOM 768 C C . GLU A 1 98 ? -18.045 14.859 17.932 1.00 40.00 98 GLU A C 1
ATOM 770 O O . GLU A 1 98 ? -18.991 14.268 18.453 1.00 40.00 98 GLU A O 1
ATOM 775 N N . GLY A 1 99 ? -16.780 14.614 18.288 1.00 44.91 99 GLY A N 1
ATOM 776 C CA . GLY A 1 99 ? -16.425 13.796 19.452 1.00 44.91 99 GLY A CA 1
ATOM 777 C C . GLY A 1 99 ? -15.949 12.363 19.196 1.00 44.91 99 GLY A C 1
ATOM 778 O O . GLY A 1 99 ? -15.970 11.565 20.133 1.00 44.91 99 GLY A O 1
ATOM 779 N N . CYS A 1 100 ? -15.471 12.012 18.000 1.00 40.06 100 CYS A N 1
ATOM 780 C CA . CYS A 1 100 ? -14.573 10.855 17.897 1.00 40.06 100 CYS A CA 1
ATOM 781 C C . CYS A 1 100 ? -13.163 11.264 18.382 1.00 40.06 100 CYS A C 1
ATOM 783 O O . CYS A 1 100 ? -12.641 12.246 17.853 1.00 40.06 100 CYS A O 1
ATOM 785 N N . PRO A 1 101 ? -12.576 10.581 19.389 1.00 51.09 101 PRO A N 1
ATOM 786 C CA . PRO A 1 101 ? -11.247 10.913 19.907 1.00 51.09 101 PRO A CA 1
ATOM 787 C C . PRO A 1 101 ? -10.137 10.743 18.862 1.00 51.09 101 PRO A C 1
ATOM 789 O O . PRO A 1 101 ? -10.299 9.908 17.938 1.00 51.09 101 PRO A O 1
#

Foldseek 3Di:
DPDPDDDDDDDPPPDDDDPVSVVVVVVVVVVVCVVVVPPDDPVVVVVVVCVVVVHDDDDADKDWDWDDDDPDIDIDIGRDPVVNVVVVCVVVVVVPDDDDD

Secondary structure (DSSP, 8-state):
----------PPTT----HHHHHHHHHHHHHHHHHHH-SSSTHHHHHHHHHHTT--------EEEEEEETTEEEEEEESSHHHHHHHHHHHTTTTS-TT--

Sequence (101 aa):
MSGEHDIRLRMPSGLNPTAEDLEVLRTTFQTIITLASESKGALNEDLACLRDRGWEVTWGLTWVARASKDKHFEEVTASTKEEALAQLRQHVGLHEVEGCP

pLDDT: mean 78.01, std 14.4, range [35.28, 96.25]